Protein AF-A0A3B1APW9-F1 (afdb_monomer)

Foldseek 3Di:
DDDDDDDDPPDPPVVVSVVVVCVCLDLVNQLVCCVPPVAHHPHPVVVVVDDPVSCVSNVVVPPCVCVPDDDDDDDPPVVVVVVVVVVVVVVVVVVD

Nearest PDB structures (foldseek):
  7ofy-assembly1_A  TM=6.110E-01  e=5.990E-01  Agrobacterium tumefaciens
  6les-assembly2_Y  TM=5.966E-01  e=8.131E+00  Escherichia coli K-12

Radius of gyration: 19.06 Å; Cα contacts (8 Å, |Δi|>4): 43; chains: 1; bounding box: 42×47×33 Å

Sequence (96 aa):
MFDSYLISKKSTQKSLAH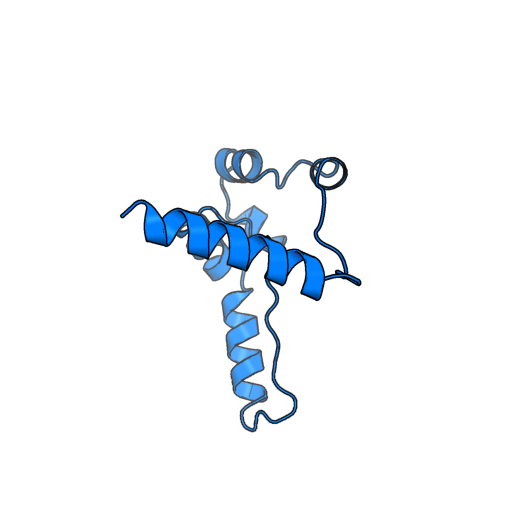QFINHQISPPVQQEMVNLTGLSPANIETLRLLSVEEIKALQLDDADYFNHMLLWDFMPRKNLYEEVLDAVRRDFAKKR

Secondary structure (DSSP, 8-state):
--------TT-S-HHHHHHHHHHHTSHHHHHHHHHHH-PPPS-GGGGGGS-HHHHHHTT-S-TTGGGG-------TTHHHHHHHHHHHHHHHHHT-

Mean predicted aligned error: 4.73 Å

Solvent-accessible surface area (backbone atoms only — not comparable to full-atom values): 6149 Å² total; per-residue (Å²): 134,92,84,76,94,79,81,63,91,83,56,86,57,54,71,60,52,51,53,51,50,56,52,58,57,30,42,72,49,30,48,52,44,28,76,74,68,73,48,71,62,89,42,75,72,25,59,83,77,52,53,74,65,55,36,58,76,58,50,74,81,44,89,61,58,64,79,76,53,87,78,89,67,92,62,95,60,50,70,61,55,51,54,53,51,51,51,53,52,53,55,56,63,74,76,108

Organism: NCBI:txid652676

Structure (mmCIF, N/CA/C/O backbone):
data_AF-A0A3B1APW9-F1
#
_entry.id   AF-A0A3B1APW9-F1
#
loop_
_atom_site.group_PDB
_atom_site.id
_atom_site.type_symbol
_atom_site.label_atom_id
_atom_site.label_alt_id
_atom_site.label_comp_id
_atom_site.label_asym_id
_atom_site.label_entity_id
_atom_site.label_seq_id
_atom_site.pdbx_PDB_ins_code
_atom_site.Cartn_x
_atom_site.Cartn_y
_atom_site.Cartn_z
_atom_site.occupancy
_atom_site.B_iso_or_equiv
_atom_site.auth_seq_id
_atom_site.auth_comp_id
_atom_site.auth_asym_id
_atom_site.auth_atom_id
_atom_site.pdbx_PDB_model_num
ATOM 1 N N . MET A 1 1 ? 3.721 -1.234 -4.597 1.00 60.19 1 MET A N 1
ATOM 2 C CA . MET A 1 1 ? 2.640 -2.229 -4.780 1.00 60.19 1 MET A CA 1
ATOM 3 C C . MET A 1 1 ? 1.371 -1.582 -4.267 1.00 60.19 1 MET A C 1
ATOM 5 O O . MET A 1 1 ? 1.440 -0.960 -3.217 1.00 60.19 1 MET A O 1
ATOM 9 N N . PHE A 1 2 ? 0.281 -1.623 -5.031 1.00 77.94 2 PHE A N 1
ATOM 10 C CA . PHE A 1 2 ? -0.983 -1.006 -4.625 1.00 77.94 2 PHE A CA 1
ATOM 11 C C . PHE A 1 2 ? -1.915 -2.082 -4.100 1.00 77.94 2 PHE A C 1
ATOM 13 O O . PHE A 1 2 ? -2.594 -2.759 -4.871 1.00 77.94 2 PHE A O 1
ATOM 20 N N . ASP A 1 3 ? -1.929 -2.236 -2.786 1.00 87.75 3 ASP A N 1
ATOM 21 C CA . ASP A 1 3 ? -2.833 -3.162 -2.126 1.00 87.75 3 ASP A CA 1
ATOM 22 C C . ASP A 1 3 ? -4.123 -2.440 -1.745 1.00 87.75 3 ASP A C 1
ATOM 24 O O . ASP A 1 3 ? -4.124 -1.269 -1.368 1.00 87.75 3 ASP A O 1
ATOM 28 N N . SER A 1 4 ? -5.250 -3.133 -1.878 1.00 92.06 4 SER A N 1
ATOM 29 C CA . SER A 1 4 ? -6.574 -2.575 -1.602 1.00 92.06 4 SER A CA 1
ATOM 30 C C . SER A 1 4 ? -7.310 -3.413 -0.569 1.00 92.06 4 SER A C 1
ATOM 32 O O . SER A 1 4 ? -7.334 -4.642 -0.649 1.00 92.06 4 SER A O 1
ATOM 34 N N . TYR A 1 5 ? -7.982 -2.744 0.368 1.00 94.94 5 TYR A N 1
ATOM 35 C CA . TYR A 1 5 ? -8.945 -3.400 1.244 1.00 94.94 5 TYR A CA 1
ATOM 36 C C . TYR A 1 5 ? -10.188 -3.798 0.446 1.00 94.94 5 TYR A C 1
ATOM 38 O O . TYR A 1 5 ? -10.807 -2.973 -0.223 1.00 94.94 5 TYR A O 1
ATOM 46 N N . LEU A 1 6 ? -10.588 -5.065 0.552 1.00 96.50 6 LEU A N 1
ATOM 47 C CA . LEU A 1 6 ? -11.777 -5.602 -0.104 1.00 96.50 6 LEU A CA 1
ATOM 48 C C . LEU A 1 6 ? -12.682 -6.272 0.932 1.00 96.50 6 LEU A C 1
ATOM 50 O O . LEU A 1 6 ? -12.229 -7.075 1.746 1.00 96.50 6 LEU A O 1
ATOM 54 N N . ILE A 1 7 ? -13.984 -5.979 0.881 1.00 97.62 7 ILE A N 1
ATOM 55 C CA . ILE A 1 7 ? -14.986 -6.644 1.723 1.00 97.62 7 ILE A CA 1
ATOM 56 C C . ILE A 1 7 ? -15.675 -7.732 0.899 1.00 97.62 7 ILE A C 1
ATOM 58 O O . ILE A 1 7 ? -16.317 -7.458 -0.114 1.00 97.62 7 ILE A O 1
ATOM 62 N N . SER A 1 8 ? -15.593 -8.981 1.363 1.00 97.0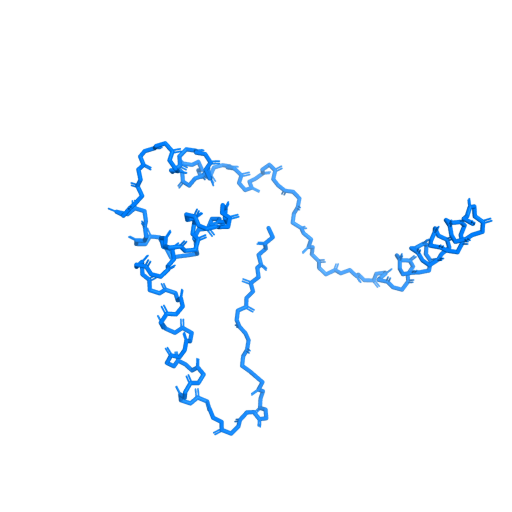6 8 SER A N 1
ATOM 63 C CA . SER A 1 8 ? -16.300 -10.097 0.728 1.00 97.06 8 SER A CA 1
ATOM 64 C C . SER A 1 8 ? -17.810 -9.855 0.684 1.00 97.06 8 SER A C 1
ATOM 66 O O . SER A 1 8 ? -18.432 -9.506 1.692 1.00 97.06 8 SER A O 1
ATOM 68 N N . LYS A 1 9 ? -18.434 -10.160 -0.462 1.00 97.31 9 LYS A N 1
ATOM 69 C CA . LYS A 1 9 ? -19.895 -10.095 -0.640 1.00 97.31 9 LYS A CA 1
ATOM 70 C C . LYS A 1 9 ? -20.655 -10.903 0.421 1.00 97.31 9 LYS A C 1
ATOM 72 O O . LYS A 1 9 ? -21.753 -10.505 0.807 1.00 97.31 9 LYS A O 1
ATOM 77 N N . LYS A 1 10 ? -20.065 -12.011 0.888 1.00 97.69 10 LYS A N 1
ATOM 78 C CA . LYS A 1 10 ? -20.641 -12.929 1.885 1.00 97.69 10 LYS A CA 1
ATOM 79 C C . LYS A 1 10 ? -20.381 -12.513 3.338 1.00 97.69 10 LYS A C 1
ATOM 81 O O . LYS A 1 10 ? -20.834 -13.209 4.239 1.00 97.69 10 LYS A O 1
ATOM 86 N N . SER A 1 11 ? -19.646 -11.427 3.582 1.00 97.56 11 SER A N 1
ATOM 87 C CA . SER A 1 11 ? -19.377 -10.970 4.947 1.00 97.56 11 SER A CA 1
ATOM 88 C C . SER A 1 11 ? -20.680 -10.606 5.660 1.00 97.56 11 SER A C 1
ATOM 90 O O . SER A 1 11 ? -21.471 -9.808 5.150 1.00 97.56 11 SER A O 1
ATOM 92 N N . THR A 1 12 ? -20.884 -11.173 6.847 1.00 98.12 12 THR A N 1
ATOM 93 C CA . THR A 1 12 ? -21.989 -10.828 7.752 1.00 98.12 12 THR A CA 1
ATOM 94 C C . THR A 1 12 ? -21.661 -9.608 8.617 1.00 98.12 12 THR A C 1
ATOM 96 O O . THR A 1 12 ? -22.566 -8.908 9.055 1.00 98.12 12 THR A O 1
ATOM 99 N N . GLN A 1 13 ? -20.375 -9.279 8.779 1.00 97.94 13 GLN A N 1
ATOM 100 C CA . GLN A 1 13 ? -19.875 -8.220 9.664 1.00 97.94 13 GLN A CA 1
ATOM 101 C C . GLN A 1 13 ? -19.449 -6.959 8.892 1.00 97.94 13 GLN A C 1
ATOM 103 O O . GLN A 1 13 ? -18.393 -6.383 9.152 1.00 97.94 13 GLN A O 1
ATOM 108 N N . LYS A 1 14 ? -20.250 -6.513 7.913 1.00 97.75 14 LYS A N 1
ATOM 109 C CA . LYS A 1 14 ? -19.871 -5.393 7.025 1.00 97.75 14 LYS A CA 1
ATOM 110 C C . LYS A 1 14 ? -19.603 -4.097 7.787 1.00 97.75 14 LYS A C 1
ATOM 112 O O . LYS A 1 14 ? -18.588 -3.463 7.537 1.00 97.75 14 LYS A O 1
ATOM 117 N N . SER A 1 15 ? -20.461 -3.734 8.743 1.00 98.12 15 SER A N 1
ATOM 118 C CA . SER A 1 15 ? -20.286 -2.506 9.539 1.00 98.12 15 SER A CA 1
ATOM 119 C C . SER A 1 15 ? -18.938 -2.480 10.269 1.00 98.12 15 SER A C 1
ATOM 121 O O . SER A 1 15 ? -18.211 -1.493 10.185 1.00 98.12 15 SER A O 1
ATOM 123 N N . LEU A 1 16 ? -18.553 -3.593 10.902 1.00 98.38 16 LEU A N 1
ATOM 124 C CA . LEU A 1 16 ? -17.255 -3.710 11.566 1.00 98.38 16 LEU A CA 1
ATOM 125 C C . LEU A 1 16 ? -16.093 -3.633 10.567 1.00 98.38 16 LEU A C 1
ATOM 127 O O . LEU A 1 16 ? -15.105 -2.960 10.835 1.00 98.38 16 LEU A O 1
ATOM 131 N N . ALA A 1 17 ? -16.221 -4.270 9.399 1.00 98.44 17 ALA A N 1
ATOM 132 C CA . ALA A 1 17 ? -15.208 -4.176 8.350 1.00 98.44 17 ALA A CA 1
ATOM 133 C C . ALA A 1 17 ? -15.011 -2.726 7.870 1.00 98.44 17 ALA A C 1
ATOM 135 O O . ALA A 1 17 ? -13.876 -2.288 7.715 1.00 98.44 17 ALA A O 1
ATOM 136 N N . HIS A 1 18 ? -16.092 -1.958 7.704 1.00 98.31 18 HIS A N 1
ATOM 137 C CA . HIS A 1 18 ? -16.002 -0.533 7.380 1.00 98.31 18 HIS A CA 1
ATOM 138 C C . HIS A 1 18 ? -15.320 0.272 8.493 1.00 98.31 18 HIS A C 1
ATOM 140 O O . HIS A 1 18 ? -14.456 1.090 8.1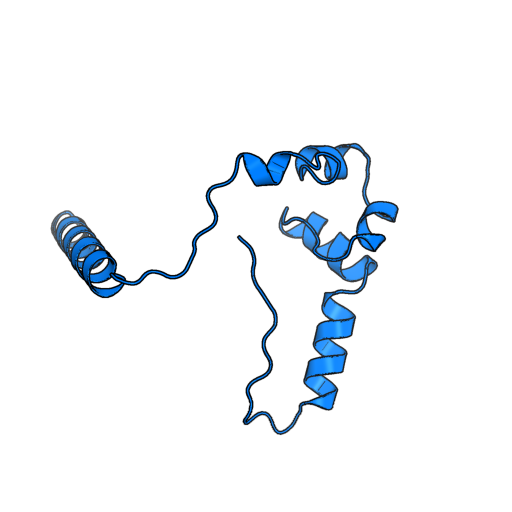98 1.00 98.31 18 HIS A O 1
ATOM 14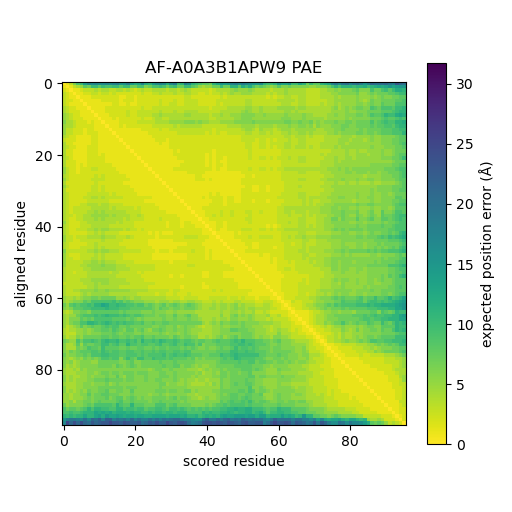6 N N . GLN A 1 19 ? -15.658 0.026 9.764 1.00 98.56 19 GLN A N 1
ATOM 147 C CA . GLN A 1 19 ? -15.000 0.691 10.897 1.00 98.56 19 GLN A CA 1
ATOM 148 C C . GLN A 1 19 ? -13.499 0.389 10.936 1.00 98.56 19 GLN A C 1
ATOM 150 O O . GLN A 1 19 ? -12.695 1.301 11.115 1.00 98.56 19 GLN A O 1
ATOM 155 N N . PHE A 1 20 ? -13.121 -0.870 10.709 1.00 98.19 20 PHE A N 1
ATOM 156 C CA . PHE A 1 20 ? -11.724 -1.275 10.622 1.00 98.19 20 PHE A CA 1
ATOM 157 C C . PHE A 1 20 ? -11.001 -0.562 9.477 1.00 98.19 20 PHE A C 1
ATOM 159 O O . PHE A 1 20 ? -9.957 0.037 9.712 1.00 98.19 20 PHE A O 1
ATOM 166 N N . ILE A 1 21 ? -11.563 -0.565 8.262 1.00 98.06 21 ILE A N 1
ATOM 167 C CA . ILE A 1 21 ? -10.952 0.123 7.116 1.00 98.06 21 ILE A CA 1
ATOM 168 C C . ILE A 1 21 ? -10.798 1.615 7.417 1.00 98.06 21 ILE A C 1
ATOM 170 O O . ILE A 1 21 ? -9.706 2.140 7.239 1.00 98.06 21 ILE A O 1
ATOM 174 N N . ASN A 1 22 ? -11.836 2.276 7.942 1.00 97.94 22 ASN A N 1
ATOM 175 C CA . ASN A 1 22 ? -11.790 3.695 8.309 1.00 97.94 22 ASN A CA 1
ATOM 176 C C . ASN A 1 22 ? -10.679 3.999 9.322 1.00 97.94 22 ASN A C 1
ATOM 178 O O . ASN A 1 22 ? -9.994 5.011 9.201 1.00 97.94 22 ASN A O 1
ATOM 182 N N . HIS A 1 23 ? -10.483 3.118 10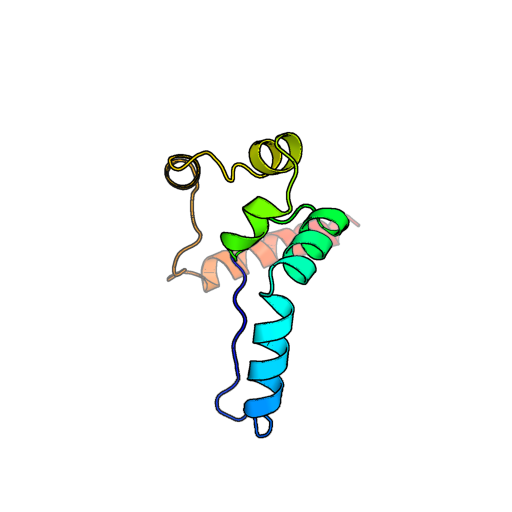.305 1.00 98.12 23 HIS A N 1
ATOM 183 C CA . HIS A 1 23 ? -9.380 3.236 11.251 1.00 98.12 23 HIS A CA 1
ATOM 184 C C . HIS A 1 23 ? -8.022 3.086 10.548 1.00 98.12 23 HIS A C 1
ATOM 186 O O . HIS A 1 23 ? -7.159 3.947 10.709 1.00 98.12 23 HIS A O 1
ATOM 192 N N . GLN A 1 24 ? -7.859 2.055 9.713 1.00 97.50 24 GLN A N 1
ATOM 193 C CA . GLN A 1 24 ? -6.621 1.782 8.973 1.00 97.50 24 GLN A CA 1
ATOM 194 C C . GLN A 1 24 ? -6.216 2.909 8.015 1.00 97.50 24 GLN A C 1
ATOM 196 O O . GLN A 1 24 ? -5.026 3.150 7.834 1.00 97.50 24 GLN A O 1
ATOM 201 N N . ILE A 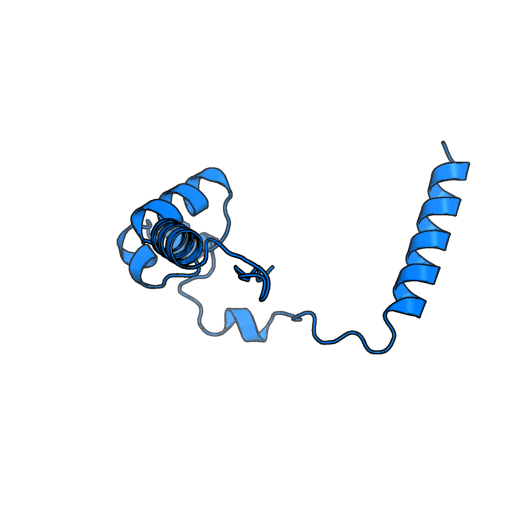1 25 ? -7.176 3.603 7.395 1.00 96.62 25 ILE A N 1
ATOM 202 C CA . ILE A 1 25 ? -6.896 4.717 6.470 1.00 96.62 25 ILE A CA 1
ATOM 203 C C . ILE A 1 25 ? -6.812 6.083 7.164 1.00 96.62 25 ILE A C 1
ATOM 205 O O . ILE A 1 25 ? -6.606 7.099 6.497 1.00 96.62 25 ILE A O 1
ATOM 209 N N . SER A 1 26 ? -6.996 6.140 8.486 1.00 98.19 26 SER A N 1
ATOM 210 C CA . SER A 1 26 ? -6.893 7.399 9.222 1.00 98.19 26 SER A CA 1
ATOM 211 C C . SER A 1 26 ? -5.454 7.938 9.186 1.00 98.19 26 SER A C 1
ATOM 213 O O . SER A 1 26 ? -4.506 7.145 9.205 1.00 98.19 26 SER A O 1
ATOM 215 N N . PRO A 1 27 ? -5.253 9.271 9.157 1.00 98.31 27 PRO A N 1
ATOM 216 C CA . PRO A 1 27 ? -3.914 9.841 9.040 1.00 98.31 27 PRO A CA 1
ATOM 217 C C . PRO A 1 27 ? -2.907 9.362 10.099 1.00 98.31 27 PRO A C 1
ATOM 219 O O . PRO A 1 27 ? -1.806 8.980 9.702 1.00 98.31 27 PRO A O 1
ATOM 222 N N . PRO A 1 28 ? -3.251 9.290 11.404 1.00 98.25 28 PRO A N 1
ATOM 223 C CA . PRO A 1 28 ? -2.311 8.828 12.428 1.00 98.25 28 PRO A CA 1
ATOM 224 C C . PRO A 1 28 ? -1.890 7.364 12.248 1.00 98.25 28 PRO A C 1
ATOM 226 O O . PRO A 1 28 ? -0.721 7.035 12.417 1.00 98.25 28 PRO A O 1
ATOM 229 N N . VAL A 1 29 ? -2.819 6.486 11.851 1.00 98.19 29 VAL A N 1
ATOM 230 C CA . VAL A 1 29 ? -2.513 5.062 11.629 1.00 98.19 29 VAL A CA 1
ATOM 231 C C . VAL A 1 29 ? -1.638 4.883 10.390 1.00 98.19 29 VAL A C 1
ATOM 233 O O . VAL A 1 29 ? -0.687 4.107 10.399 1.00 98.19 29 VAL A O 1
ATOM 236 N N . GLN A 1 30 ? -1.907 5.638 9.325 1.00 97.44 30 GLN A N 1
ATOM 237 C CA . GLN A 1 30 ? -1.072 5.627 8.124 1.00 97.44 30 GLN A CA 1
ATOM 238 C C . GLN A 1 30 ? 0.340 6.180 8.394 1.00 97.44 30 GLN A C 1
ATOM 240 O O . GLN A 1 30 ? 1.301 5.654 7.841 1.00 97.44 30 GLN A O 1
ATOM 245 N N . GLN A 1 31 ? 0.492 7.187 9.263 1.00 97.94 31 GLN A N 1
ATOM 246 C CA . GLN A 1 31 ? 1.808 7.667 9.707 1.00 97.94 31 GLN A CA 1
ATOM 247 C C . GLN A 1 31 ? 2.580 6.566 10.451 1.00 97.94 31 GLN A C 1
ATOM 249 O O . GLN A 1 31 ? 3.749 6.325 10.165 1.00 97.94 31 GLN A O 1
ATOM 254 N N . GLU A 1 32 ? 1.932 5.860 11.380 1.00 97.81 32 GLU A N 1
ATOM 255 C CA . GLU A 1 32 ? 2.561 4.741 12.090 1.00 97.81 32 GLU A CA 1
ATOM 256 C C . GLU A 1 32 ? 3.005 3.631 11.123 1.00 97.81 32 GLU A C 1
ATOM 258 O O . GLU A 1 32 ? 4.122 3.121 11.217 1.00 97.81 32 GLU A O 1
ATOM 263 N N . MET A 1 33 ? 2.165 3.309 10.136 1.00 95.44 33 MET A N 1
ATOM 264 C CA . MET A 1 33 ? 2.493 2.351 9.080 1.00 95.44 33 MET A CA 1
ATOM 265 C C . MET A 1 33 ? 3.714 2.773 8.263 1.00 95.44 33 MET A C 1
ATOM 267 O O . MET A 1 33 ? 4.583 1.935 8.014 1.00 95.44 33 MET A O 1
ATOM 271 N N . VAL A 1 34 ? 3.813 4.049 7.879 1.00 96.12 34 VAL A N 1
ATOM 272 C CA . VAL A 1 34 ? 4.998 4.601 7.204 1.00 96.12 34 VAL A CA 1
ATOM 273 C C . VAL A 1 34 ? 6.245 4.353 8.050 1.00 96.12 34 VAL A C 1
ATOM 275 O O . VAL A 1 34 ? 7.209 3.769 7.558 1.00 96.12 34 VAL A O 1
ATOM 278 N N . ASN A 1 35 ? 6.196 4.701 9.335 1.00 95.94 35 ASN A N 1
ATOM 279 C CA . ASN A 1 35 ? 7.346 4.602 10.236 1.00 95.94 35 ASN A CA 1
ATOM 280 C C . ASN A 1 35 ? 7.819 3.157 10.448 1.00 95.94 35 ASN A C 1
ATOM 282 O O . ASN A 1 35 ? 9.014 2.910 10.603 1.00 95.94 35 ASN A O 1
ATOM 286 N N . LEU A 1 36 ? 6.890 2.197 10.470 1.00 96.00 36 LEU A N 1
ATOM 287 C CA . LEU A 1 36 ? 7.199 0.785 10.708 1.00 96.00 36 LEU A CA 1
ATOM 288 C C . LEU A 1 36 ? 7.597 0.025 9.441 1.00 96.00 36 LEU A C 1
ATOM 290 O O . LEU A 1 36 ? 8.413 -0.893 9.507 1.00 96.00 36 LEU A O 1
ATOM 294 N N . THR A 1 37 ? 6.990 0.356 8.301 1.00 94.00 37 THR A N 1
ATOM 295 C CA . THR A 1 37 ? 7.081 -0.467 7.081 1.00 94.00 37 THR A CA 1
ATOM 296 C C . THR A 1 37 ? 7.805 0.215 5.929 1.00 94.00 37 THR A C 1
ATOM 298 O O . THR A 1 37 ? 8.224 -0.466 4.995 1.00 94.00 37 THR A O 1
ATOM 301 N N . GLY A 1 38 ? 7.941 1.542 5.967 1.00 92.88 38 GLY A N 1
ATOM 302 C CA . GLY A 1 38 ? 8.444 2.334 4.847 1.00 92.88 38 GLY A CA 1
ATOM 303 C C . GLY A 1 38 ? 7.512 2.346 3.632 1.00 92.88 38 GLY A C 1
ATOM 304 O O . GLY A 1 38 ? 7.949 2.694 2.539 1.00 92.88 38 GLY A O 1
ATOM 305 N N . LEU A 1 39 ? 6.249 1.932 3.782 1.00 91.50 39 LEU A N 1
ATOM 306 C CA . LEU A 1 39 ? 5.266 1.962 2.700 1.00 91.50 39 LEU A CA 1
ATOM 307 C C . LEU A 1 39 ? 4.567 3.320 2.640 1.00 91.50 39 LEU A C 1
ATOM 309 O O . LEU A 1 39 ? 4.132 3.844 3.663 1.00 91.50 39 LEU A O 1
ATOM 313 N N . SER A 1 40 ? 4.418 3.856 1.428 1.00 92.75 40 SER A N 1
ATOM 314 C CA . SER A 1 40 ? 3.713 5.112 1.172 1.00 92.75 40 SER A CA 1
ATOM 315 C C . SER A 1 40 ? 2.257 5.060 1.660 1.00 92.75 40 SER A C 1
ATOM 317 O O . SER A 1 40 ? 1.566 4.068 1.402 1.00 92.75 40 SER A O 1
ATOM 319 N N . PRO A 1 41 ? 1.756 6.121 2.319 1.00 94.69 41 PRO A N 1
ATOM 320 C CA . PRO A 1 41 ? 0.378 6.165 2.775 1.00 94.69 41 PRO A CA 1
ATOM 321 C C . PRO A 1 41 ? -0.577 6.377 1.595 1.00 94.69 41 PRO A C 1
ATOM 323 O O . PRO A 1 41 ? -0.256 7.071 0.631 1.00 94.69 41 PRO A O 1
ATOM 326 N N . ALA A 1 42 ? -1.787 5.826 1.693 1.00 92.19 42 ALA A N 1
ATOM 327 C CA . ALA A 1 42 ? -2.829 6.035 0.680 1.00 92.19 42 ALA A CA 1
ATOM 328 C C . ALA A 1 42 ? -3.676 7.298 0.935 1.00 92.19 42 ALA A C 1
ATOM 330 O O . ALA A 1 42 ? -4.331 7.805 0.025 1.00 92.19 42 ALA A O 1
ATOM 331 N N . ASN A 1 43 ? -3.695 7.798 2.175 1.00 94.75 43 ASN A N 1
ATOM 332 C CA . ASN A 1 43 ? -4.441 8.995 2.553 1.00 94.75 43 ASN A CA 1
ATOM 333 C C . ASN A 1 43 ? -3.552 10.242 2.435 1.00 94.75 43 ASN A C 1
ATOM 335 O O . ASN A 1 43 ? -2.579 10.389 3.172 1.00 94.75 43 ASN A O 1
ATOM 339 N N . ILE A 1 44 ? -3.917 11.172 1.549 1.00 92.62 44 ILE A N 1
ATOM 340 C CA . ILE A 1 44 ? -3.148 12.405 1.329 1.00 92.62 44 ILE A CA 1
ATOM 341 C C . ILE A 1 44 ? -3.100 13.316 2.567 1.00 92.62 44 ILE A C 1
ATOM 343 O O . ILE A 1 44 ? -2.170 14.097 2.746 1.00 92.62 44 ILE A O 1
ATOM 347 N N . GLU A 1 45 ? -4.076 13.214 3.469 1.00 96.69 45 GLU A N 1
ATOM 348 C CA . GLU A 1 45 ? -4.080 13.996 4.705 1.00 96.69 45 GLU A CA 1
ATOM 349 C C . GLU A 1 45 ? -2.942 13.586 5.652 1.00 96.69 45 GLU A C 1
ATOM 351 O O . GLU A 1 45 ? -2.507 14.403 6.468 1.00 96.69 45 GLU A O 1
ATOM 356 N N . THR A 1 46 ? -2.401 12.368 5.501 1.00 97.38 46 THR A N 1
ATOM 357 C CA . THR A 1 46 ? -1.232 11.880 6.248 1.00 97.38 46 THR A CA 1
ATOM 358 C C . THR A 1 46 ? 0.015 12.714 5.984 1.00 97.38 46 THR A C 1
ATOM 360 O O . THR A 1 46 ? 0.845 12.827 6.880 1.00 97.38 46 THR A O 1
ATOM 363 N N . LEU A 1 47 ? 0.135 13.376 4.824 1.00 96.38 47 LEU A N 1
ATOM 364 C CA . LEU A 1 47 ? 1.303 14.207 4.501 1.00 96.38 47 LEU A CA 1
ATOM 365 C C . LEU A 1 47 ? 1.540 15.309 5.544 1.00 96.38 47 LEU A C 1
ATOM 367 O O . LEU A 1 47 ? 2.680 15.675 5.795 1.00 96.38 47 LEU A O 1
ATOM 371 N N . ARG A 1 48 ? 0.483 15.808 6.203 1.00 97.31 48 ARG A N 1
ATOM 372 C CA . ARG A 1 48 ? 0.594 16.833 7.261 1.00 97.31 48 ARG A CA 1
ATOM 373 C C . ARG A 1 48 ? 1.288 16.333 8.531 1.00 97.31 48 ARG A C 1
ATOM 375 O O . ARG A 1 48 ? 1.619 17.144 9.390 1.00 97.31 48 ARG A O 1
ATOM 382 N N . LEU A 1 49 ? 1.432 15.018 8.672 1.00 98.12 49 LEU A N 1
ATOM 383 C CA . LEU A 1 49 ? 2.039 14.352 9.821 1.00 98.12 49 LEU A CA 1
ATOM 384 C C . LEU A 1 49 ? 3.456 13.844 9.517 1.00 98.12 49 LEU A C 1
ATOM 386 O O . LEU A 1 49 ? 4.150 13.418 10.434 1.00 98.12 49 LEU A O 1
ATOM 390 N N . LEU A 1 50 ? 3.882 13.868 8.254 1.00 97.44 50 LEU A N 1
ATOM 391 C CA . LEU A 1 50 ? 5.195 13.390 7.836 1.00 97.44 50 LEU A CA 1
ATOM 392 C C . LEU A 1 50 ? 6.215 14.532 7.823 1.00 97.44 50 LEU A C 1
ATOM 394 O O . LEU A 1 50 ? 5.884 15.696 7.589 1.00 97.44 50 LEU A O 1
ATOM 398 N N . SER A 1 51 ? 7.473 14.181 8.059 1.00 97.12 51 SER A N 1
ATOM 399 C CA . SER A 1 51 ? 8.619 15.060 7.840 1.00 97.12 51 SER A CA 1
ATOM 400 C C . SER A 1 51 ? 8.864 15.292 6.346 1.00 97.12 51 SER A C 1
ATOM 402 O O . SER A 1 51 ? 8.430 14.524 5.483 1.00 97.12 51 SER A O 1
ATOM 404 N N . VAL A 1 52 ? 9.600 16.357 6.024 1.00 96.62 52 VAL A N 1
ATOM 405 C CA . VAL A 1 52 ? 9.980 16.670 4.636 1.00 96.62 52 VAL A CA 1
ATOM 406 C C . VAL A 1 52 ? 10.855 15.559 4.052 1.00 96.62 52 VAL A C 1
ATOM 408 O O . VAL A 1 52 ? 10.765 15.245 2.865 1.00 96.62 52 VAL A O 1
ATOM 411 N N . GLU A 1 53 ? 11.689 14.950 4.888 1.00 95.75 53 GLU A N 1
ATOM 412 C CA . GLU A 1 53 ? 12.569 13.846 4.533 1.00 95.75 53 GLU A CA 1
ATOM 413 C C . GLU A 1 53 ? 11.767 12.592 4.165 1.00 95.75 53 GLU A C 1
ATOM 415 O O . GLU A 1 53 ? 12.050 11.976 3.139 1.00 95.75 53 GLU A O 1
ATOM 420 N N . GLU A 1 54 ? 10.737 12.247 4.944 1.00 96.25 54 GLU A N 1
ATOM 421 C CA . GLU A 1 54 ? 9.843 11.116 4.655 1.00 96.25 54 GLU A CA 1
ATOM 422 C C . GLU A 1 54 ? 9.045 11.334 3.369 1.00 96.25 54 GLU A C 1
ATOM 424 O O . GLU A 1 54 ? 8.961 10.429 2.541 1.00 96.25 54 GLU A O 1
ATOM 429 N N . ILE A 1 55 ? 8.509 12.541 3.166 1.00 95.75 55 ILE A N 1
ATOM 430 C CA . ILE A 1 55 ? 7.766 12.902 1.949 1.00 95.75 55 ILE A CA 1
ATOM 431 C C . ILE A 1 55 ? 8.630 12.678 0.704 1.00 95.75 55 ILE A C 1
ATOM 433 O O . ILE A 1 55 ? 8.185 12.017 -0.235 1.00 95.75 55 ILE A O 1
ATOM 437 N N . LYS A 1 56 ? 9.880 13.155 0.728 1.00 94.81 56 LYS A N 1
ATOM 438 C CA . LYS A 1 56 ? 10.831 12.978 -0.378 1.00 94.81 56 LYS A CA 1
ATOM 439 C C . LYS A 1 56 ? 11.256 11.526 -0.562 1.00 94.81 56 LYS A C 1
ATOM 441 O O . LYS A 1 56 ? 11.317 11.044 -1.689 1.00 94.81 56 LYS A O 1
ATOM 446 N N . ALA A 1 57 ? 11.556 10.814 0.526 1.00 93.19 57 ALA A N 1
ATOM 447 C CA . ALA A 1 57 ? 11.983 9.416 0.463 1.00 93.19 57 ALA A CA 1
ATOM 448 C C . ALA A 1 57 ? 10.905 8.506 -0.150 1.00 93.19 57 ALA A C 1
ATOM 450 O O . ALA A 1 57 ? 11.225 7.563 -0.872 1.00 93.19 57 ALA A O 1
ATOM 451 N N . LEU A 1 58 ? 9.635 8.819 0.113 1.00 92.56 58 LEU A N 1
ATOM 452 C CA . LEU A 1 58 ? 8.468 8.089 -0.381 1.00 92.56 58 LEU A CA 1
ATOM 453 C C . LEU A 1 58 ? 7.911 8.638 -1.703 1.00 92.56 58 LEU A C 1
ATOM 455 O O . LEU A 1 58 ? 6.902 8.121 -2.184 1.00 92.56 58 LEU A O 1
ATOM 459 N N . GLN A 1 59 ? 8.558 9.660 -2.276 1.00 92.31 59 GLN A N 1
ATOM 460 C CA . GLN A 1 59 ? 8.180 10.318 -3.532 1.00 92.31 59 GLN A CA 1
ATOM 461 C C . GLN A 1 59 ? 6.727 10.819 -3.531 1.00 92.31 59 GLN A C 1
ATOM 463 O O . GLN A 1 59 ? 6.002 10.705 -4.516 1.00 92.31 59 GLN A O 1
ATOM 468 N N . LEU A 1 60 ? 6.283 11.356 -2.389 1.00 91.81 60 LEU A N 1
ATOM 469 C CA . LEU A 1 60 ? 4.914 11.854 -2.194 1.00 91.81 60 LEU A CA 1
ATOM 470 C C . LEU A 1 60 ? 4.724 13.291 -2.703 1.00 91.81 60 LEU A C 1
ATOM 472 O O . LEU A 1 60 ? 3.592 13.765 -2.778 1.00 91.81 60 LEU A O 1
ATOM 476 N N . ASP A 1 61 ? 5.816 13.985 -3.026 1.00 93.06 61 ASP A N 1
ATOM 477 C CA . ASP A 1 61 ? 5.853 15.334 -3.597 1.00 93.06 61 ASP A CA 1
ATOM 478 C C . ASP A 1 61 ? 6.131 15.358 -5.111 1.00 93.06 61 ASP A C 1
ATOM 480 O O . ASP A 1 61 ? 6.133 16.436 -5.709 1.00 93.06 61 ASP A O 1
ATOM 484 N N . ASP A 1 62 ? 6.304 14.194 -5.745 1.00 90.75 62 ASP A N 1
ATOM 485 C CA . ASP A 1 62 ? 6.532 14.064 -7.185 1.00 90.75 62 ASP A CA 1
ATOM 486 C C . ASP A 1 62 ? 5.294 13.500 -7.900 1.00 90.75 62 ASP A C 1
ATOM 488 O O . ASP A 1 62 ? 5.007 12.302 -7.884 1.00 90.75 62 ASP A O 1
ATOM 492 N N . ALA A 1 63 ? 4.555 14.386 -8.568 1.00 83.69 63 ALA A N 1
ATOM 493 C CA . ALA A 1 63 ? 3.374 14.010 -9.340 1.00 83.69 63 ALA A CA 1
ATOM 494 C C . ALA A 1 63 ? 3.703 13.191 -10.604 1.00 83.69 63 ALA A C 1
ATOM 496 O O . ALA A 1 63 ? 2.823 12.503 -11.121 1.00 83.69 63 ALA A O 1
ATOM 497 N N . ASP A 1 64 ? 4.937 13.269 -11.110 1.00 89.25 64 ASP A N 1
ATOM 498 C CA . ASP A 1 64 ? 5.367 12.565 -12.319 1.00 89.25 64 ASP A CA 1
ATOM 499 C C . ASP A 1 64 ? 5.931 11.173 -12.012 1.00 89.25 64 ASP A C 1
ATOM 501 O O . ASP A 1 64 ? 6.046 10.345 -12.914 1.00 89.25 64 ASP A O 1
ATOM 505 N N . TYR A 1 65 ? 6.209 10.863 -10.740 1.00 87.25 65 TYR A N 1
ATOM 506 C CA . TYR A 1 65 ? 6.788 9.584 -10.326 1.00 87.25 65 TYR A CA 1
ATOM 507 C C . TYR A 1 65 ? 6.058 8.370 -10.919 1.00 87.25 65 TYR A C 1
ATOM 509 O O . TYR A 1 65 ? 6.682 7.450 -11.454 1.00 87.25 65 TYR A O 1
ATOM 517 N N . PHE A 1 66 ? 4.722 8.388 -10.896 1.00 82.06 66 PHE A N 1
ATOM 518 C CA . PHE A 1 66 ? 3.911 7.280 -11.400 1.00 82.06 66 PHE A CA 1
ATOM 519 C C . PHE A 1 66 ? 4.016 7.069 -12.912 1.00 82.06 66 PHE A C 1
ATOM 521 O O . PHE A 1 66 ? 3.838 5.938 -13.364 1.00 82.06 66 PHE A O 1
ATOM 528 N N . ASN A 1 67 ? 4.352 8.099 -13.692 1.00 87.31 67 ASN A N 1
ATOM 529 C CA . ASN A 1 67 ? 4.526 7.966 -15.141 1.00 87.31 67 ASN A CA 1
ATOM 530 C C . ASN A 1 67 ? 5.784 7.165 -15.504 1.00 87.31 67 ASN A C 1
ATOM 532 O O . ASN A 1 67 ? 5.873 6.619 -16.604 1.00 87.31 67 ASN A O 1
ATOM 536 N N . HIS A 1 68 ? 6.727 7.033 -14.568 1.00 86.19 68 HIS A N 1
ATOM 537 C CA . HIS A 1 68 ? 7.941 6.227 -14.725 1.00 86.19 68 HIS A CA 1
ATOM 538 C C . HIS A 1 68 ? 7.774 4.788 -14.216 1.00 86.19 68 HIS A C 1
ATOM 540 O O . HIS A 1 68 ? 8.704 3.984 -14.306 1.00 86.19 68 HIS A O 1
ATOM 546 N N . MET A 1 69 ? 6.599 4.434 -13.682 1.00 86.44 69 MET A N 1
ATOM 547 C CA . MET A 1 69 ? 6.321 3.104 -13.145 1.00 86.44 69 MET A CA 1
ATOM 548 C C . MET A 1 69 ? 5.585 2.218 -14.154 1.00 86.44 69 MET A C 1
ATOM 550 O O . MET A 1 69 ? 4.592 2.608 -14.761 1.00 86.44 69 MET A O 1
ATOM 554 N N . LEU A 1 70 ? 6.009 0.955 -14.257 1.00 87.81 70 LEU A N 1
ATOM 555 C CA . LEU A 1 70 ? 5.216 -0.087 -14.908 1.00 87.81 70 LEU A CA 1
ATOM 556 C C . LEU A 1 70 ? 4.259 -0.702 -13.885 1.00 87.81 70 LEU A C 1
ATOM 558 O O . LEU A 1 70 ? 4.672 -1.456 -12.999 1.00 87.81 70 LEU A O 1
ATOM 562 N N . LEU A 1 71 ? 2.973 -0.378 -14.005 1.00 85.19 71 LEU A N 1
ATOM 563 C CA . LEU A 1 71 ? 1.931 -0.984 -13.184 1.00 85.19 71 LEU A CA 1
ATOM 564 C C . LEU A 1 71 ? 1.523 -2.336 -13.764 1.00 85.19 71 LEU A C 1
ATOM 566 O O . LEU A 1 71 ? 1.334 -2.490 -14.970 1.00 85.19 71 LEU A O 1
ATOM 570 N N . TRP A 1 72 ? 1.393 -3.327 -12.885 1.00 84.50 72 TRP A N 1
ATOM 571 C CA . TRP A 1 72 ? 0.884 -4.637 -13.265 1.00 84.50 72 TRP A CA 1
ATOM 572 C C . TRP A 1 72 ? -0.610 -4.526 -13.558 1.00 84.50 72 TRP A C 1
ATOM 574 O O . TRP A 1 72 ? -1.407 -4.308 -12.648 1.00 84.50 72 TRP A O 1
ATOM 584 N N . ASP A 1 73 ? -0.969 -4.675 -14.828 1.00 84.00 73 ASP A N 1
ATOM 585 C CA . ASP A 1 73 ? -2.354 -4.715 -15.292 1.00 84.00 73 ASP A CA 1
ATOM 586 C C . ASP A 1 73 ? -2.864 -6.169 -15.369 1.00 84.00 73 ASP A C 1
ATOM 588 O O . ASP A 1 73 ? -2.163 -7.132 -15.031 1.00 84.00 73 ASP A O 1
ATOM 592 N N . PHE A 1 74 ? -4.103 -6.346 -15.825 1.00 87.19 74 PHE A N 1
ATOM 593 C CA . PHE A 1 74 ? -4.687 -7.634 -16.152 1.00 87.19 74 PHE A CA 1
ATOM 594 C C . PHE A 1 74 ? -3.711 -8.500 -16.961 1.00 87.19 74 PHE A C 1
ATOM 596 O O . PHE A 1 74 ? -3.200 -8.107 -18.007 1.00 87.19 74 PHE A O 1
ATOM 603 N N . MET A 1 75 ? -3.480 -9.721 -16.477 1.00 89.06 75 MET A N 1
ATOM 604 C CA . MET A 1 75 ? -2.575 -10.686 -17.096 1.00 89.06 75 MET A CA 1
ATOM 605 C C . MET A 1 75 ? -3.365 -11.727 -17.906 1.00 89.06 75 MET A C 1
ATOM 607 O O . MET A 1 75 ? -3.666 -12.801 -17.376 1.00 89.06 75 MET A O 1
ATOM 611 N N . PRO A 1 76 ? -3.670 -11.493 -19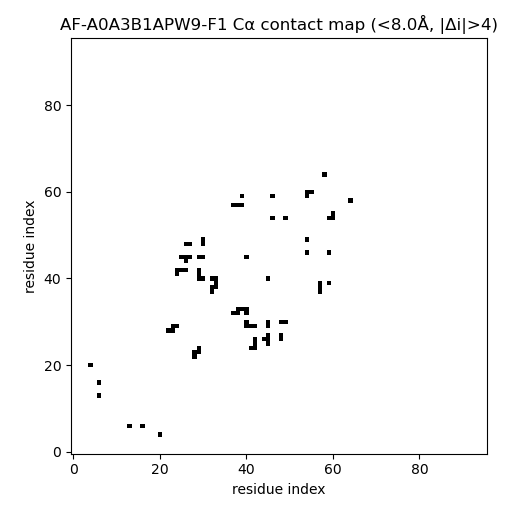.201 1.00 92.19 76 PRO A N 1
ATOM 612 C CA . PRO A 1 76 ? -4.477 -12.417 -20.010 1.00 92.19 76 PRO A CA 1
ATOM 613 C C . PRO A 1 76 ? -3.833 -13.798 -20.184 1.00 92.19 76 PRO A C 1
ATOM 615 O O . PRO A 1 76 ? -4.518 -14.774 -20.465 1.00 92.19 76 PRO A O 1
ATOM 618 N N . ARG A 1 77 ? -2.508 -13.881 -20.027 1.00 93.75 77 ARG A N 1
ATOM 619 C CA . ARG A 1 77 ? -1.703 -15.098 -20.203 1.00 93.75 77 ARG A CA 1
ATOM 620 C C . ARG A 1 77 ? -1.147 -15.635 -18.883 1.00 93.75 77 ARG A C 1
ATOM 622 O O . ARG A 1 77 ? -0.083 -16.246 -18.879 1.00 93.75 77 ARG A O 1
ATOM 629 N N . LYS A 1 78 ? -1.824 -15.373 -17.756 1.00 93.25 78 LYS A N 1
ATOM 630 C CA . LYS A 1 78 ? -1.367 -15.735 -16.400 1.00 93.25 78 LYS A CA 1
ATOM 631 C C . LYS A 1 78 ? -0.862 -17.183 -16.294 1.00 93.25 78 LYS A C 1
ATOM 633 O O . LYS A 1 78 ? 0.195 -17.410 -15.718 1.00 93.25 78 LYS A O 1
ATOM 638 N N . ASN A 1 79 ? -1.564 -18.130 -16.914 1.00 96.06 79 ASN A N 1
ATOM 639 C CA . ASN A 1 79 ? -1.202 -19.549 -16.928 1.00 96.06 79 ASN A CA 1
ATOM 640 C C . ASN A 1 79 ? 0.213 -19.816 -17.480 1.00 96.06 79 ASN A C 1
ATOM 642 O O . ASN A 1 79 ? 0.915 -20.676 -16.961 1.00 96.06 79 ASN A O 1
ATOM 646 N N . LEU A 1 80 ? 0.657 -19.065 -18.496 1.00 96.19 80 LEU A N 1
ATOM 647 C CA . LEU A 1 80 ? 2.002 -19.218 -19.062 1.00 96.19 80 LEU A CA 1
ATOM 648 C C . LEU A 1 80 ? 3.082 -18.699 -18.102 1.00 96.19 80 LEU A C 1
ATOM 650 O O . LEU A 1 80 ? 4.154 -19.289 -18.006 1.00 96.19 80 LEU A O 1
ATOM 654 N N . TYR A 1 81 ? 2.803 -17.621 -17.362 1.00 93.69 81 TYR A N 1
ATOM 655 C CA . TYR A 1 81 ? 3.719 -17.133 -16.325 1.00 93.69 81 TYR A CA 1
ATOM 656 C C . TYR A 1 81 ? 3.869 -18.152 -15.190 1.00 93.69 81 TYR A C 1
ATOM 658 O O . TYR A 1 81 ? 4.980 -18.379 -14.714 1.00 93.69 81 TYR A O 1
ATOM 666 N N . GLU A 1 82 ? 2.765 -18.777 -14.776 1.00 96.25 82 GLU A N 1
ATOM 667 C CA . GLU A 1 82 ? 2.763 -19.816 -13.741 1.00 96.25 82 GLU A CA 1
ATOM 668 C C . GLU A 1 82 ? 3.567 -21.049 -14.176 1.00 96.25 82 GLU A C 1
ATOM 670 O O . GLU A 1 82 ? 4.403 -21.529 -13.412 1.00 96.25 82 GLU A O 1
ATOM 675 N N . GLU A 1 83 ? 3.406 -21.504 -15.423 1.00 97.75 83 GLU A N 1
ATOM 676 C CA . GLU A 1 83 ? 4.167 -22.635 -15.968 1.00 97.75 83 GLU A CA 1
ATOM 677 C C . GLU A 1 83 ? 5.684 -22.385 -15.937 1.00 97.75 83 GLU A C 1
ATOM 679 O O . GLU A 1 83 ? 6.461 -23.238 -15.489 1.00 97.75 83 GLU A O 1
ATOM 684 N N . VAL A 1 84 ? 6.106 -21.193 -16.371 1.00 97.19 84 VAL A N 1
ATOM 685 C CA . VAL A 1 84 ? 7.516 -20.784 -16.354 1.00 97.19 84 VAL A CA 1
ATOM 686 C C . VAL A 1 84 ? 8.036 -20.696 -14.919 1.00 97.19 84 VAL A C 1
ATOM 688 O O . VAL A 1 84 ? 9.112 -21.220 -14.624 1.00 97.19 84 VAL A O 1
ATOM 691 N N . LEU A 1 85 ? 7.275 -20.085 -14.006 1.00 96.56 85 LEU A N 1
ATOM 692 C CA . LEU A 1 85 ? 7.656 -19.978 -12.597 1.00 96.56 85 LEU A CA 1
ATOM 693 C C . LEU A 1 85 ? 7.836 -21.359 -11.954 1.00 96.56 85 LEU A C 1
ATOM 695 O O . LEU A 1 85 ? 8.801 -21.585 -11.221 1.00 96.56 85 LEU A O 1
ATOM 699 N N . ASP A 1 86 ? 6.945 -22.298 -12.251 1.00 97.94 86 ASP A N 1
ATOM 700 C CA . ASP A 1 86 ? 7.033 -23.660 -11.739 1.00 97.94 86 ASP A CA 1
ATOM 701 C C . ASP A 1 86 ? 8.237 -24.415 -12.309 1.00 97.94 86 ASP A C 1
ATOM 703 O O . ASP A 1 86 ? 8.891 -25.172 -11.585 1.00 97.94 86 ASP A O 1
ATOM 707 N N . ALA A 1 87 ? 8.583 -24.194 -13.580 1.00 97.69 87 ALA A N 1
ATOM 708 C CA . ALA A 1 87 ? 9.801 -24.745 -14.167 1.00 97.69 87 ALA A CA 1
ATOM 709 C C . ALA A 1 87 ? 11.059 -24.229 -13.451 1.00 97.69 87 ALA A C 1
ATOM 711 O O . ALA A 1 87 ? 11.917 -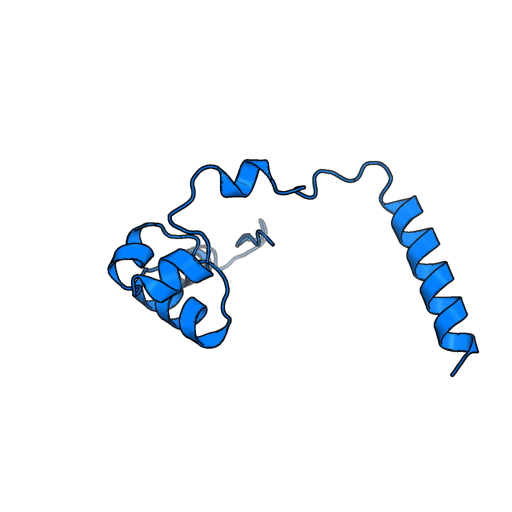25.034 -13.078 1.00 97.69 87 ALA A O 1
ATOM 712 N N . VAL A 1 88 ? 11.129 -22.921 -13.181 1.00 97.38 88 VAL A N 1
ATOM 713 C CA . VAL A 1 88 ? 12.231 -22.296 -12.428 1.00 97.38 88 VAL A CA 1
ATOM 714 C C . VAL A 1 88 ? 12.329 -22.874 -11.014 1.00 97.38 88 VAL A C 1
ATOM 716 O O . VAL A 1 88 ? 13.413 -23.253 -10.569 1.00 97.38 88 VAL A O 1
ATOM 719 N N . ARG A 1 89 ? 11.199 -23.009 -10.309 1.00 96.88 89 ARG A N 1
ATOM 720 C CA . ARG A 1 89 ? 11.161 -23.593 -8.957 1.00 96.88 89 ARG A CA 1
ATOM 721 C C . ARG A 1 89 ? 11.644 -25.041 -8.935 1.00 96.88 89 ARG A C 1
ATOM 723 O O . ARG A 1 89 ? 12.406 -25.410 -8.044 1.00 96.88 89 ARG A O 1
ATOM 730 N N . ARG A 1 90 ? 11.229 -25.858 -9.911 1.00 97.62 90 ARG A N 1
ATOM 731 C CA . ARG A 1 90 ? 11.686 -27.252 -10.037 1.00 97.62 90 ARG A CA 1
ATOM 732 C C . ARG A 1 90 ? 13.186 -27.345 -10.297 1.00 97.62 90 ARG A C 1
ATOM 734 O O . ARG A 1 90 ? 13.826 -28.216 -9.719 1.00 97.62 90 ARG A O 1
ATOM 741 N N . ASP A 1 91 ? 13.743 -26.485 -11.149 1.00 97.00 91 ASP A N 1
ATOM 742 C CA . ASP A 1 91 ? 15.194 -26.436 -11.377 1.00 97.00 91 ASP A CA 1
ATOM 743 C C . ASP A 1 91 ? 15.949 -26.072 -10.092 1.00 97.00 91 ASP A C 1
ATOM 745 O O . ASP A 1 91 ? 16.891 -26.763 -9.708 1.00 97.00 91 ASP A O 1
ATOM 749 N N . PHE A 1 92 ? 15.479 -25.049 -9.373 1.00 95.06 92 PHE 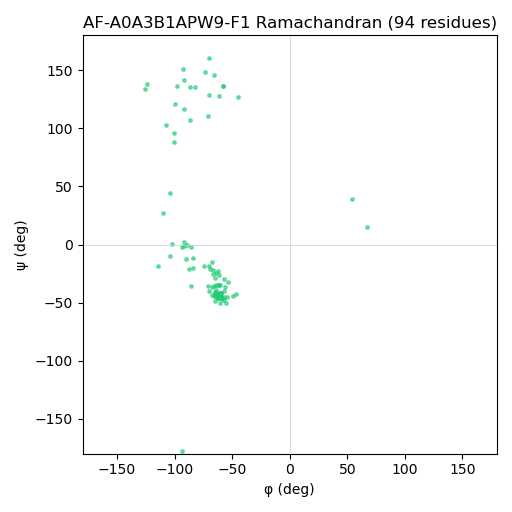A N 1
ATOM 750 C CA . PHE A 1 92 ? 16.087 -24.627 -8.113 1.00 95.06 92 PHE A CA 1
ATOM 751 C C . PHE A 1 92 ? 16.071 -25.736 -7.052 1.00 95.06 92 PHE A C 1
ATOM 753 O O . PHE A 1 92 ? 17.070 -25.960 -6.372 1.00 95.06 92 PHE A O 1
ATOM 760 N N . ALA A 1 93 ? 14.960 -26.468 -6.936 1.00 95.69 93 ALA A N 1
ATOM 761 C CA . ALA A 1 93 ? 14.826 -27.564 -5.980 1.00 95.69 93 ALA A CA 1
ATOM 762 C C . ALA A 1 93 ? 15.773 -28.742 -6.263 1.00 95.69 93 ALA A C 1
ATOM 764 O O . ALA A 1 93 ? 16.171 -29.420 -5.328 1.00 95.69 93 ALA A O 1
ATOM 765 N N . LYS A 1 94 ? 16.159 -28.977 -7.525 1.00 93.38 94 LYS A N 1
ATOM 766 C CA . LYS A 1 94 ? 17.113 -30.040 -7.901 1.00 93.38 94 LYS A CA 1
ATOM 767 C C . LYS A 1 94 ? 18.567 -29.714 -7.548 1.00 93.38 94 LYS A C 1
ATOM 769 O O . LYS A 1 94 ? 19.402 -30.610 -7.567 1.00 93.38 94 LYS A O 1
ATOM 774 N N . LYS A 1 95 ? 18.881 -28.435 -7.316 1.00 79.69 95 LYS A N 1
ATOM 775 C CA . LYS A 1 95 ? 20.234 -27.939 -7.008 1.00 79.69 95 LYS A CA 1
ATOM 776 C C . LYS A 1 95 ? 20.510 -27.836 -5.502 1.00 79.69 95 LYS A C 1
ATOM 778 O O . LYS A 1 95 ? 21.606 -27.428 -5.127 1.00 79.69 95 LYS A O 1
ATOM 783 N N . ARG A 1 96 ? 19.521 -28.155 -4.665 1.00 61.22 96 ARG A N 1
ATOM 784 C CA . ARG A 1 96 ? 19.640 -28.294 -3.209 1.00 61.22 96 ARG A CA 1
ATOM 785 C C . ARG A 1 96 ? 19.757 -29.763 -2.839 1.00 61.22 96 ARG A C 1
ATOM 787 O O . ARG A 1 96 ? 20.469 -30.026 -1.850 1.00 61.22 96 ARG A O 1
#

pLDDT: mean 93.53, std 6.64, range [60.19, 98.56]